Protein AF-A0A933NRK1-F1 (afdb_monomer_lite)

Radius of gyration: 31.7 Å; chains: 1; bounding box: 60×26×89 Å

Secondary structure (DSSP, 8-state):
-TTTGGGSSS-HHHHHHTHHHHH-GGGHHHHHHHHHHHHH---HHHHHHHHHHHHHHHHHHHHHHHHTTHHHHHHHHHHHHHHHHHHHHHHHHHHHHHHHHHT-

Structure (mmCIF, N/CA/C/O backbone):
data_AF-A0A933NRK1-F1
#
_entry.id   AF-A0A933NRK1-F1
#
loop_
_atom_site.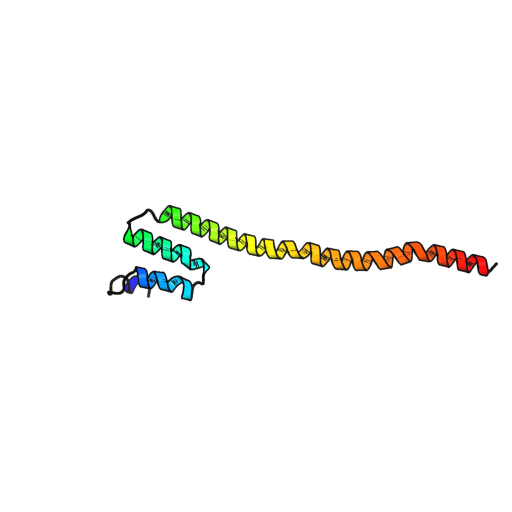group_PDB
_atom_site.id
_atom_site.type_symbol
_atom_site.label_atom_id
_atom_site.label_alt_id
_atom_site.label_comp_id
_atom_site.label_asym_id
_atom_site.label_entity_id
_atom_site.label_seq_id
_atom_site.pdbx_PDB_ins_code
_atom_site.Cartn_x
_atom_site.Cartn_y
_atom_site.Cartn_z
_atom_site.occupancy
_atom_site.B_iso_or_equiv
_atom_site.auth_seq_id
_atom_site.auth_comp_id
_atom_site.auth_asym_id
_atom_site.auth_atom_id
_atom_site.pdbx_PDB_model_num
ATOM 1 N N . ALA A 1 1 ? -15.881 -19.881 19.018 1.00 48.12 1 ALA A N 1
ATOM 2 C CA . ALA A 1 1 ? -14.713 -19.840 19.919 1.00 48.12 1 ALA A CA 1
ATOM 3 C C . ALA A 1 1 ? -14.622 -18.491 20.637 1.00 48.12 1 ALA A C 1
ATOM 5 O O . ALA A 1 1 ? -14.857 -18.470 21.829 1.00 48.12 1 ALA A O 1
ATOM 6 N N . VAL A 1 2 ? -14.434 -17.365 19.935 1.00 47.28 2 VAL A N 1
ATOM 7 C CA . VAL A 1 2 ? -14.270 -16.027 20.558 1.00 47.28 2 VAL A CA 1
ATOM 8 C C . VAL A 1 2 ? -15.513 -15.519 21.312 1.00 47.28 2 VAL A C 1
ATOM 10 O O . VAL A 1 2 ? -15.384 -14.900 22.356 1.00 47.28 2 VAL A O 1
ATOM 13 N N . ALA A 1 3 ? -16.726 -15.825 20.839 1.00 50.38 3 ALA A N 1
ATOM 14 C CA . ALA A 1 3 ? -17.964 -15.374 21.490 1.00 50.38 3 ALA A CA 1
ATOM 15 C C . ALA A 1 3 ? -18.303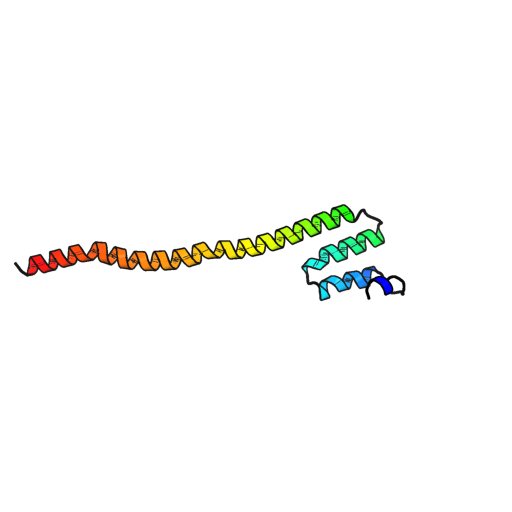 -16.102 22.809 1.00 50.38 3 ALA A C 1
ATOM 17 O O . ALA A 1 3 ? -19.138 -15.616 23.562 1.00 50.38 3 ALA A O 1
ATOM 18 N N . VAL A 1 4 ? -17.680 -17.254 23.086 1.00 50.69 4 VAL A N 1
ATOM 19 C CA . VAL A 1 4 ? -17.960 -18.055 24.295 1.00 50.69 4 VAL A CA 1
ATOM 20 C C . VAL A 1 4 ? -17.006 -17.694 25.442 1.00 50.69 4 VAL A C 1
ATOM 22 O O . VAL A 1 4 ? -17.345 -17.908 26.597 1.00 50.69 4 VAL A O 1
ATOM 25 N N . ASP A 1 5 ? -15.864 -17.067 25.143 1.00 51.81 5 ASP A N 1
ATOM 26 C CA . ASP A 1 5 ? -14.806 -16.790 26.127 1.00 51.81 5 ASP A CA 1
ATOM 27 C C . ASP A 1 5 ? -14.946 -15.429 26.836 1.00 51.81 5 ASP A C 1
ATOM 29 O O . ASP A 1 5 ? -14.290 -15.154 27.836 1.00 51.81 5 ASP A O 1
ATOM 33 N N . VAL A 1 6 ? -15.854 -14.572 26.353 1.00 53.88 6 VAL A N 1
ATOM 34 C CA . VAL A 1 6 ? -16.118 -13.236 26.925 1.00 53.88 6 VAL A CA 1
ATOM 35 C C . VAL A 1 6 ? -16.826 -13.321 28.291 1.00 53.88 6 VAL A C 1
ATOM 37 O O . VAL A 1 6 ? -16.867 -12.339 29.027 1.00 53.88 6 VAL A O 1
ATOM 40 N N . GLN A 1 7 ? -17.348 -14.493 28.675 1.00 53.88 7 GLN A N 1
ATOM 41 C CA . GLN A 1 7 ? -18.023 -14.704 29.965 1.00 53.88 7 GLN A CA 1
ATOM 42 C C . GLN A 1 7 ? -17.140 -15.344 31.052 1.00 53.88 7 GLN A C 1
ATOM 44 O O . GLN A 1 7 ? -17.591 -15.488 32.187 1.00 53.88 7 GLN A O 1
ATOM 49 N N . SER A 1 8 ? -15.887 -15.697 30.759 1.00 46.00 8 SER A N 1
ATOM 50 C CA . SER A 1 8 ? -15.073 -16.569 31.618 1.00 46.00 8 SER A CA 1
ATOM 51 C C . SER A 1 8 ? -13.733 -15.943 32.018 1.00 46.00 8 SER A C 1
ATOM 53 O O . SER A 1 8 ? -12.673 -16.396 31.610 1.00 46.00 8 SER A O 1
ATOM 55 N N . GLY A 1 9 ? -13.770 -14.913 32.869 1.00 53.56 9 GLY A N 1
ATOM 56 C CA . GLY A 1 9 ? -12.710 -14.615 33.854 1.00 53.56 9 GLY A CA 1
ATOM 57 C C . GLY A 1 9 ? -11.302 -14.224 33.369 1.00 53.56 9 GLY A C 1
ATOM 58 O O . GLY A 1 9 ? -10.488 -13.823 34.198 1.00 53.56 9 GLY A O 1
ATOM 59 N N . THR A 1 10 ? -10.996 -14.282 32.075 1.00 55.62 10 THR A N 1
ATOM 60 C CA . THR A 1 10 ? -9.823 -13.628 31.486 1.00 55.62 10 THR A CA 1
ATOM 61 C C . THR A 1 10 ? -10.225 -12.213 31.090 1.00 55.62 10 THR A C 1
ATOM 63 O O . THR A 1 10 ? -11.354 -11.977 30.652 1.00 55.62 10 THR A O 1
ATOM 66 N N . ARG A 1 11 ? -9.364 -11.217 31.331 1.00 65.19 11 ARG A N 1
ATOM 67 C CA . ARG A 1 11 ? -9.732 -9.836 31.003 1.00 65.19 11 ARG A CA 1
ATOM 68 C C . ARG A 1 11 ? -9.876 -9.788 29.484 1.00 65.19 11 ARG A C 1
ATOM 70 O O . ARG A 1 11 ? -8.946 -10.166 28.787 1.00 65.19 11 ARG A O 1
ATOM 77 N N . PHE A 1 12 ? -11.013 -9.333 28.960 1.00 68.12 12 PHE A N 1
ATOM 78 C CA . PHE A 1 12 ? -11.255 -9.155 27.517 1.00 68.12 12 PHE A CA 1
ATOM 79 C C . PHE A 1 12 ? -10.078 -8.454 26.807 1.00 68.12 12 PHE A C 1
ATOM 81 O O . PHE A 1 12 ? -9.716 -8.786 25.678 1.00 68.12 12 PHE A O 1
ATOM 88 N N . ALA A 1 13 ? -9.401 -7.562 27.532 1.00 69.50 13 ALA A N 1
ATOM 89 C CA . ALA A 1 13 ? -8.162 -6.931 27.112 1.00 69.50 13 ALA A CA 1
ATOM 90 C C . ALA A 1 13 ? -6.991 -7.897 26.833 1.00 69.50 13 ALA A C 1
ATOM 92 O O . ALA A 1 13 ? -6.261 -7.685 25.871 1.00 69.50 13 ALA A O 1
ATOM 93 N N . ASP A 1 14 ? -6.823 -8.962 27.617 1.00 72.94 14 ASP A N 1
ATOM 94 C CA . ASP A 1 14 ? -5.780 -9.977 27.423 1.00 72.94 14 ASP A CA 1
ATOM 95 C C . ASP A 1 14 ? -6.044 -10.801 26.149 1.00 72.94 14 ASP A C 1
ATOM 97 O O . ASP A 1 14 ? -5.124 -11.084 25.380 1.00 72.94 14 ASP A O 1
ATOM 101 N N . ALA A 1 15 ? -7.314 -11.119 25.868 1.00 75.19 15 ALA A N 1
ATOM 102 C CA . ALA A 1 15 ? -7.712 -11.794 24.630 1.00 75.19 15 ALA A CA 1
ATOM 103 C C . ALA A 1 15 ? -7.459 -10.912 23.393 1.00 75.19 15 ALA A C 1
ATOM 105 O O . ALA A 1 15 ? -6.986 -11.395 22.360 1.00 75.19 15 ALA A O 1
ATOM 106 N N . LEU A 1 16 ? -7.717 -9.605 23.503 1.00 73.88 16 LEU A N 1
ATOM 107 C CA . LEU A 1 16 ? -7.412 -8.636 22.449 1.00 73.88 16 LEU A CA 1
ATOM 108 C C . LEU A 1 16 ? -5.904 -8.433 22.267 1.00 73.88 16 LEU A C 1
ATOM 110 O O . LEU A 1 16 ? -5.439 -8.364 21.131 1.00 73.88 16 LEU A O 1
ATOM 114 N N . ALA A 1 17 ? -5.124 -8.411 23.349 1.00 78.31 17 ALA A N 1
ATOM 115 C CA . ALA A 1 17 ? -3.668 -8.274 23.298 1.00 78.31 17 ALA A CA 1
ATOM 116 C C . ALA A 1 17 ? -2.979 -9.442 22.564 1.00 78.31 17 ALA A C 1
ATOM 118 O O . ALA A 1 17 ? -1.881 -9.276 22.033 1.00 78.31 17 ALA A O 1
ATOM 119 N N . ALA A 1 18 ? -3.631 -10.606 22.469 1.00 80.00 18 ALA A N 1
ATOM 120 C CA . ALA A 1 18 ? -3.148 -11.758 21.708 1.00 80.00 18 ALA A CA 1
ATOM 121 C C . ALA A 1 18 ? -3.494 -11.720 20.200 1.00 80.00 18 ALA A C 1
ATOM 123 O O . ALA A 1 18 ? -2.965 -12.527 19.427 1.00 80.00 18 ALA A O 1
ATOM 124 N N . LEU A 1 19 ? -4.344 -10.794 19.733 1.00 77.81 19 LEU A N 1
ATOM 125 C CA . LEU A 1 19 ? -4.700 -10.664 18.307 1.00 77.81 19 LEU A CA 1
ATOM 126 C C . LEU A 1 19 ? -3.504 -10.411 17.369 1.00 77.81 19 LEU A C 1
ATOM 128 O O . LEU A 1 19 ? -3.459 -11.036 16.304 1.00 77.81 19 LEU A O 1
ATOM 132 N N . PRO A 1 20 ? -2.519 -9.554 17.708 1.00 80.75 20 PRO A N 1
ATOM 133 C CA . PRO A 1 20 ? -1.389 -9.265 16.821 1.00 80.75 20 PRO A CA 1
ATOM 134 C C . PRO A 1 20 ? -0.489 -10.480 16.580 1.00 80.75 20 PRO A C 1
ATOM 136 O O . PRO A 1 20 ? 0.142 -10.580 15.531 1.00 80.75 20 PRO A O 1
ATOM 139 N N . LEU A 1 21 ? -0.465 -11.428 17.520 1.00 79.94 21 LEU A N 1
ATOM 140 C CA . LEU A 1 21 ? 0.262 -12.694 17.395 1.00 79.94 21 LEU A CA 1
ATOM 141 C C . LEU A 1 21 ? -0.333 -13.607 16.313 1.00 79.94 21 LEU A C 1
ATOM 143 O O . LEU A 1 21 ? 0.406 -14.340 15.663 1.00 79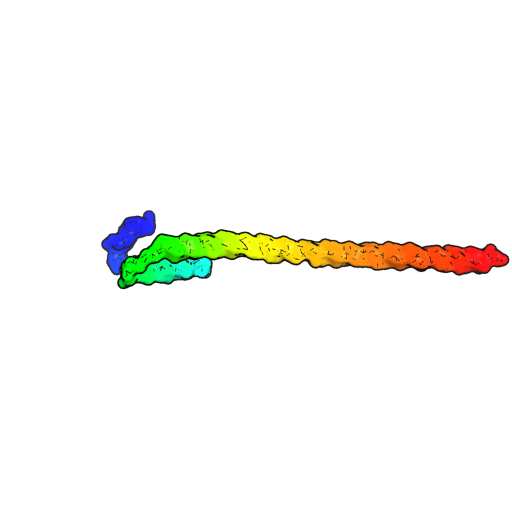.94 21 LEU A O 1
ATOM 147 N N . HIS A 1 22 ? -1.646 -13.533 16.083 1.00 80.81 22 HIS A N 1
ATOM 148 C CA . HIS A 1 22 ? -2.356 -14.401 15.138 1.00 80.81 22 HIS A CA 1
ATOM 149 C C . HIS A 1 22 ? -2.595 -13.738 13.773 1.00 80.81 22 HIS A C 1
ATOM 151 O O . HIS A 1 22 ? -2.585 -14.410 12.745 1.00 80.81 22 HIS A O 1
ATOM 157 N N . LEU A 1 23 ? -2.815 -12.421 13.753 1.00 77.50 23 LEU A N 1
ATOM 158 C CA . LEU A 1 23 ? -3.149 -11.647 12.547 1.00 77.50 23 LEU A CA 1
ATOM 159 C C . LEU A 1 23 ? -1.980 -10.788 12.034 1.00 77.50 23 LEU A C 1
ATOM 161 O O . LEU A 1 23 ? -2.080 -10.166 10.975 1.00 77.50 23 LEU A O 1
ATOM 165 N N . GLY A 1 24 ? -0.866 -10.764 12.768 1.00 79.19 24 GLY A N 1
ATOM 166 C CA . GLY A 1 24 ? 0.318 -9.966 12.469 1.00 79.19 24 GLY A CA 1
ATOM 167 C C . GLY A 1 24 ? 0.259 -8.543 13.032 1.00 79.19 24 GLY A C 1
ATOM 168 O O . GLY A 1 24 ? -0.766 -8.070 13.527 1.00 79.19 24 GLY A O 1
ATOM 169 N N . ALA A 1 25 ? 1.379 -7.822 12.906 1.00 79.62 25 ALA A N 1
ATOM 170 C CA . ALA A 1 25 ? 1.574 -6.485 13.483 1.00 79.62 25 ALA A CA 1
ATOM 171 C C . ALA A 1 25 ? 0.535 -5.438 13.033 1.00 79.62 25 ALA A C 1
ATOM 173 O O . ALA A 1 25 ? 0.293 -4.462 13.737 1.00 79.62 25 ALA A O 1
ATOM 174 N N . ALA A 1 26 ? -0.125 -5.650 11.890 1.00 77.12 26 ALA A N 1
ATOM 175 C CA . ALA A 1 26 ? -1.192 -4.779 11.401 1.00 77.12 26 ALA A CA 1
ATOM 176 C C . ALA A 1 26 ? -2.464 -4.808 12.273 1.00 77.12 26 ALA A C 1
ATOM 178 O O . ALA A 1 26 ? -3.275 -3.890 12.185 1.00 77.12 26 ALA A O 1
ATOM 179 N N . ALA A 1 27 ? -2.644 -5.839 13.106 1.00 78.25 27 ALA A N 1
ATOM 180 C CA . ALA A 1 27 ? -3.782 -5.961 14.014 1.00 78.25 27 ALA A CA 1
ATOM 181 C C . ALA A 1 27 ? -3.555 -5.293 15.384 1.00 78.25 27 ALA A C 1
ATOM 183 O O . ALA A 1 27 ? -4.516 -5.139 16.135 1.00 78.25 27 ALA A O 1
ATOM 184 N N . ALA A 1 28 ? -2.330 -4.850 15.698 1.00 82.62 28 ALA A N 1
ATOM 185 C CA . ALA A 1 28 ? -2.017 -4.167 16.960 1.00 82.62 28 ALA A CA 1
ATOM 186 C C . ALA A 1 28 ? 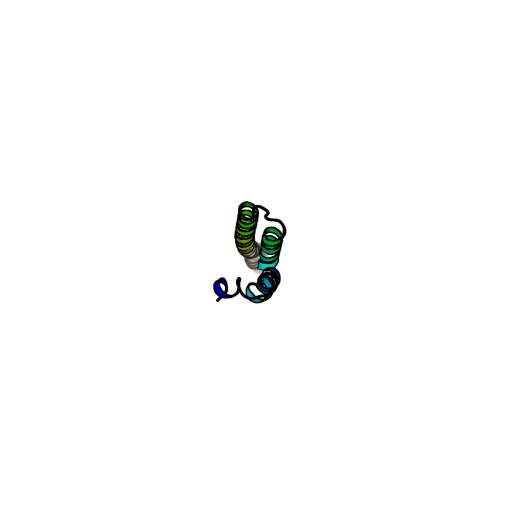-2.844 -2.888 17.198 1.00 82.62 28 ALA A C 1
ATOM 188 O O . ALA A 1 28 ? -3.490 -2.804 18.240 1.00 82.62 28 ALA A O 1
ATOM 189 N N . PRO A 1 29 ? -2.975 -1.959 16.228 1.00 81.06 29 PRO A N 1
ATOM 190 C CA . PRO A 1 29 ? -3.777 -0.750 16.428 1.00 81.06 29 PRO A CA 1
ATOM 191 C C . PRO A 1 29 ? -5.258 -1.056 16.689 1.00 81.06 29 PRO A C 1
ATOM 193 O O . PRO A 1 29 ? -5.948 -0.315 17.387 1.00 81.06 29 PRO A O 1
ATOM 196 N N . LEU A 1 30 ? -5.760 -2.153 16.118 1.00 80.88 30 LEU A N 1
ATOM 197 C CA . LEU A 1 30 ? -7.145 -2.586 16.265 1.00 80.88 30 LEU A CA 1
ATOM 198 C C . LEU A 1 30 ? -7.393 -3.193 17.652 1.00 80.88 30 LEU A C 1
ATOM 200 O O . LEU A 1 30 ? -8.397 -2.863 18.281 1.00 80.88 30 LEU A O 1
ATOM 204 N N . ALA A 1 31 ? -6.459 -4.012 18.146 1.00 83.88 31 ALA A N 1
ATOM 205 C CA . ALA A 1 31 ? -6.477 -4.526 19.513 1.00 83.88 31 ALA A CA 1
ATOM 206 C C . ALA A 1 31 ? -6.451 -3.385 20.542 1.00 83.88 31 ALA A C 1
ATOM 208 O O . ALA A 1 31 ? -7.319 -3.333 21.410 1.00 83.88 31 ALA A O 1
ATOM 209 N N . ASP A 1 32 ? -5.539 -2.422 20.387 1.00 82.88 32 ASP A N 1
ATOM 210 C CA . ASP A 1 32 ? -5.411 -1.277 21.299 1.00 82.88 32 ASP A CA 1
ATOM 211 C C . ASP A 1 32 ? -6.686 -0.423 21.337 1.00 82.88 32 ASP A C 1
ATOM 213 O O . ASP A 1 32 ? -7.150 -0.018 22.404 1.00 82.88 32 ASP A O 1
ATOM 217 N N . SER A 1 33 ? -7.296 -0.192 20.170 1.00 80.56 33 SER A N 1
ATOM 218 C CA . SER A 1 33 ? -8.546 0.568 20.051 1.00 80.56 33 SER A CA 1
ATOM 219 C C . SER A 1 33 ? -9.708 -0.118 20.772 1.00 80.56 33 SER A C 1
ATOM 221 O O . SER A 1 33 ? -10.496 0.542 21.450 1.00 80.56 33 SER A O 1
ATOM 223 N N . LEU A 1 34 ? -9.811 -1.443 20.642 1.00 79.19 34 LEU A N 1
ATOM 224 C CA . LEU A 1 34 ? -10.840 -2.248 21.300 1.00 79.19 34 LEU A CA 1
ATOM 225 C C . LEU A 1 34 ? -10.644 -2.286 22.821 1.00 79.19 34 LEU A C 1
ATOM 227 O O . LEU A 1 34 ? -11.616 -2.128 23.555 1.00 79.19 34 LEU A O 1
ATOM 231 N N . ILE A 1 35 ? -9.398 -2.408 23.290 1.00 80.62 35 ILE A N 1
ATOM 232 C CA . ILE A 1 35 ? -9.053 -2.339 24.718 1.00 80.62 35 ILE A CA 1
ATOM 233 C C . ILE A 1 35 ? -9.420 -0.963 25.291 1.00 80.62 35 ILE A C 1
ATOM 235 O O . ILE A 1 35 ? -9.980 -0.866 26.383 1.00 80.62 35 ILE A O 1
ATOM 239 N N . ALA A 1 36 ? -9.133 0.115 24.557 1.00 75.88 36 ALA A N 1
ATOM 240 C CA . ALA A 1 36 ? -9.468 1.470 24.980 1.00 75.88 36 ALA A CA 1
ATOM 241 C C . ALA A 1 36 ? -10.987 1.704 25.040 1.00 75.88 36 ALA A C 1
ATOM 243 O O . ALA A 1 36 ? -11.471 2.329 25.980 1.00 75.88 36 ALA A O 1
ATOM 244 N N . ALA A 1 37 ? -11.758 1.193 24.080 1.00 76.06 37 ALA A N 1
ATOM 245 C CA . ALA A 1 37 ? -13.213 1.326 24.120 1.00 76.06 37 ALA A CA 1
ATOM 246 C C . ALA A 1 37 ? -13.866 0.478 25.213 1.00 76.06 37 ALA A C 1
ATOM 248 O O . ALA A 1 37 ? -14.815 0.949 25.829 1.00 76.06 37 ALA A O 1
ATOM 249 N N . ASP A 1 38 ? -13.347 -0.717 25.498 1.00 74.94 38 ASP A N 1
ATOM 250 C CA . ASP A 1 38 ? -13.801 -1.534 26.630 1.00 74.94 38 ASP A CA 1
ATOM 251 C C . ASP A 1 38 ? -13.570 -0.807 27.965 1.00 74.94 38 ASP A C 1
ATOM 253 O O . ASP A 1 38 ? -14.440 -0.757 28.831 1.00 74.94 38 ASP A O 1
ATOM 257 N N . ARG A 1 39 ? -12.413 -0.147 28.102 1.00 70.62 39 ARG A N 1
ATOM 258 C CA . ARG A 1 39 ? -12.019 0.528 29.344 1.00 70.62 39 ARG A CA 1
ATOM 259 C C . ARG A 1 39 ? -12.647 1.912 29.540 1.00 70.62 39 ARG A C 1
ATOM 261 O O . ARG A 1 39 ? -12.825 2.329 30.682 1.00 70.62 39 ARG A O 1
ATOM 268 N N . TYR A 1 40 ? -12.943 2.630 28.455 1.00 72.81 40 TYR A N 1
ATOM 269 C CA . TYR A 1 40 ? -13.378 4.035 28.490 1.00 72.81 40 TYR A CA 1
ATOM 270 C C . TYR A 1 40 ? -14.734 4.301 27.812 1.00 72.81 40 TYR A C 1
ATOM 272 O O . TYR A 1 40 ? -15.185 5.444 27.807 1.00 72.81 40 TYR A O 1
ATOM 280 N N . GLY A 1 41 ? -15.390 3.292 27.229 1.00 66.38 41 GLY A N 1
ATOM 281 C CA . GLY A 1 41 ? -16.694 3.436 26.565 1.00 66.38 41 GLY A CA 1
ATOM 282 C C . GLY A 1 41 ? -16.679 4.337 25.323 1.00 66.38 41 GLY A C 1
ATOM 283 O O . GLY A 1 41 ? -17.714 4.871 24.928 1.00 66.38 41 GLY A O 1
ATOM 284 N N . LEU A 1 42 ? -15.503 4.560 24.729 1.00 69.12 42 LEU A N 1
ATOM 285 C CA . LEU A 1 42 ? -15.313 5.483 23.609 1.00 69.12 42 LEU A CA 1
ATOM 286 C C . LEU A 1 42 ? -15.980 4.963 22.320 1.00 69.12 42 LEU A C 1
ATOM 288 O O . LEU A 1 42 ? -15.991 3.753 22.074 1.00 69.12 42 LEU A O 1
ATOM 292 N N . PRO A 1 43 ? -16.494 5.857 21.452 1.00 70.00 43 PRO A N 1
ATOM 293 C CA . PRO A 1 43 ? -17.123 5.464 20.197 1.00 70.00 43 PRO A CA 1
ATOM 294 C C . PRO A 1 43 ? -16.104 4.792 19.267 1.00 70.00 43 PRO A C 1
ATOM 296 O O . PRO A 1 43 ? -15.231 5.436 18.687 1.00 70.00 43 PRO A O 1
ATOM 299 N N . LEU A 1 44 ? -16.244 3.475 19.116 1.00 70.75 44 LEU A N 1
ATOM 300 C CA . LEU A 1 44 ? -15.308 2.627 18.379 1.00 70.75 44 LEU A CA 1
ATOM 301 C C . LEU A 1 44 ? -15.528 2.663 16.854 1.00 70.75 44 LEU A C 1
ATOM 303 O O . LEU A 1 44 ? -14.586 2.477 16.086 1.00 70.75 44 LEU A O 1
ATOM 307 N N . ALA A 1 45 ? -16.757 2.935 16.407 1.00 75.06 45 ALA A N 1
ATOM 308 C CA . ALA A 1 45 ? -17.122 2.979 14.989 1.00 75.06 45 ALA A CA 1
ATOM 309 C C . ALA A 1 45 ? -16.207 3.887 14.132 1.00 75.06 45 ALA A C 1
ATOM 311 O O . ALA A 1 45 ? -15.608 3.378 13.184 1.00 75.06 45 ALA A O 1
ATOM 312 N N . PRO A 1 46 ? -15.985 5.177 14.472 1.00 79.00 46 PRO A N 1
ATOM 313 C CA . PRO A 1 46 ? -15.117 6.042 13.668 1.00 79.00 46 PRO A CA 1
ATOM 314 C C . PRO A 1 46 ? -13.646 5.599 13.676 1.00 79.00 46 PRO A C 1
ATOM 316 O O . PRO A 1 46 ? -12.926 5.812 12.698 1.00 79.00 46 PRO A O 1
ATOM 319 N N . VAL A 1 47 ? -13.187 4.973 14.764 1.00 79.56 47 VAL A N 1
ATOM 320 C CA . VAL A 1 47 ? -11.811 4.470 14.886 1.00 79.56 47 VAL A CA 1
ATOM 321 C C . VAL A 1 47 ? -11.614 3.245 13.994 1.00 79.56 47 VAL A C 1
ATOM 323 O O . VAL A 1 47 ? -10.655 3.195 13.225 1.00 79.56 47 VAL A O 1
ATOM 326 N N . LEU A 1 48 ? -12.548 2.290 14.025 1.00 81.19 48 LEU A N 1
ATOM 327 C CA . LEU A 1 48 ? -12.516 1.114 13.155 1.00 81.19 48 LEU A CA 1
ATOM 328 C C . LEU A 1 48 ? -12.631 1.480 11.676 1.00 81.19 48 LEU A C 1
ATOM 330 O O . LEU A 1 48 ? -11.891 0.923 10.865 1.00 81.19 48 LEU A O 1
ATOM 334 N N . ASP A 1 49 ? -13.497 2.430 11.317 1.00 84.00 49 ASP A N 1
ATOM 335 C CA . ASP A 1 49 ? -13.626 2.892 9.932 1.00 84.00 49 ASP A CA 1
ATOM 336 C C . ASP A 1 49 ? -12.313 3.479 9.412 1.00 84.00 49 ASP A C 1
ATOM 338 O O . ASP A 1 49 ? -11.878 3.172 8.293 1.00 84.00 49 ASP A O 1
ATOM 342 N N . ARG A 1 50 ? -11.631 4.267 10.250 1.00 84.94 50 ARG A N 1
ATOM 343 C CA . ARG A 1 50 ? -10.316 4.825 9.931 1.00 84.94 50 ARG A CA 1
ATOM 344 C C . ARG A 1 50 ? -9.261 3.733 9.778 1.00 84.94 50 ARG A C 1
ATOM 346 O O . ARG A 1 50 ? -8.553 3.723 8.772 1.00 84.94 50 ARG A O 1
ATOM 353 N N . LEU A 1 51 ? -9.195 2.784 10.710 1.00 81.88 51 LEU A N 1
ATOM 354 C CA . LEU A 1 51 ? -8.264 1.654 10.638 1.00 81.88 51 LEU A CA 1
ATOM 355 C C . LEU A 1 51 ? -8.514 0.781 9.397 1.00 81.88 51 LEU A C 1
ATOM 357 O O . LEU A 1 51 ? -7.571 0.382 8.712 1.00 81.88 51 LEU A O 1
ATOM 361 N N . ALA A 1 52 ? -9.775 0.534 9.035 1.00 83.25 52 ALA A N 1
ATOM 362 C CA . ALA A 1 52 ? -10.137 -0.205 7.828 1.00 83.25 52 ALA A CA 1
ATOM 363 C C . ALA A 1 52 ? -9.768 0.558 6.543 1.00 83.25 52 ALA A C 1
ATOM 365 O O . ALA A 1 52 ? -9.344 -0.043 5.548 1.00 83.25 52 ALA A O 1
ATOM 366 N N . ALA A 1 53 ? -9.929 1.884 6.528 1.00 85.12 53 ALA A N 1
ATOM 367 C CA . ALA A 1 53 ? -9.474 2.731 5.429 1.00 85.12 53 ALA A CA 1
ATOM 368 C C . ALA A 1 53 ? -7.942 2.695 5.289 1.00 85.12 53 ALA A C 1
ATOM 370 O O . ALA A 1 53 ? -7.433 2.476 4.185 1.00 85.12 53 ALA A O 1
ATOM 371 N N . GLU A 1 54 ? -7.208 2.811 6.397 1.00 83.62 54 GLU A N 1
ATOM 372 C CA . GLU A 1 54 ? -5.746 2.729 6.418 1.00 83.62 54 GLU A CA 1
ATOM 373 C C . GLU A 1 54 ? -5.236 1.361 5.960 1.00 83.62 54 GLU A C 1
ATOM 375 O O . GLU A 1 54 ? -4.345 1.304 5.112 1.00 83.62 54 GLU A O 1
ATOM 380 N N . ALA A 1 55 ? -5.845 0.261 6.410 1.00 80.94 55 ALA A N 1
ATOM 381 C CA . ALA A 1 55 ? -5.487 -1.086 5.971 1.00 80.94 55 ALA A CA 1
ATOM 382 C C . ALA A 1 55 ? -5.692 -1.273 4.456 1.00 80.94 55 ALA A C 1
ATOM 384 O O . ALA A 1 55 ? -4.815 -1.793 3.757 1.00 80.94 55 ALA A O 1
ATOM 385 N N . ARG A 1 56 ? -6.821 -0.797 3.906 1.00 84.38 56 ARG A N 1
ATOM 386 C CA . ARG A 1 56 ? -7.082 -0.814 2.453 1.00 84.38 56 ARG A CA 1
ATOM 387 C C . ARG A 1 56 ? -6.058 0.019 1.684 1.00 84.38 56 ARG A C 1
ATOM 389 O O . ARG A 1 56 ? -5.562 -0.423 0.647 1.00 84.38 56 ARG A O 1
ATOM 396 N N . GLN A 1 57 ? -5.708 1.194 2.198 1.00 79.44 57 GLN A N 1
ATOM 397 C CA . GLN A 1 57 ? -4.708 2.067 1.593 1.00 79.44 57 GLN A CA 1
ATOM 398 C C . GLN A 1 57 ? -3.302 1.461 1.657 1.00 79.44 57 GLN A C 1
ATOM 400 O O . GLN A 1 57 ? -2.555 1.538 0.684 1.00 79.44 57 GLN A O 1
ATOM 405 N N . HIS A 1 58 ? -2.946 0.811 2.764 1.00 78.50 58 HIS A N 1
ATOM 406 C CA . HIS A 1 58 ? -1.666 0.133 2.927 1.00 78.50 58 HIS A CA 1
ATOM 407 C C . HIS A 1 58 ? -1.511 -1.012 1.914 1.00 78.50 58 HIS A C 1
ATOM 409 O O . HIS A 1 58 ? -0.483 -1.103 1.246 1.00 78.50 58 HIS A O 1
ATOM 415 N N . ARG A 1 59 ? -2.567 -1.812 1.694 1.00 72.81 59 ARG A N 1
ATOM 416 C CA . ARG A 1 59 ? -2.587 -2.851 0.646 1.00 72.81 59 ARG A CA 1
ATOM 417 C C . ARG A 1 59 ? -2.390 -2.276 -0.760 1.00 72.81 59 ARG A C 1
ATOM 419 O O . ARG A 1 59 ? -1.641 -2.851 -1.545 1.00 72.81 59 ARG A O 1
ATOM 426 N N . ARG A 1 60 ? -3.015 -1.133 -1.073 1.00 71.06 60 ARG A N 1
ATOM 427 C CA . ARG A 1 60 ? -2.824 -0.437 -2.362 1.00 71.06 60 ARG A CA 1
ATOM 428 C C . ARG A 1 60 ? -1.391 0.074 -2.527 1.00 71.06 60 ARG A C 1
ATOM 430 O O . ARG A 1 60 ? -0.760 -0.205 -3.538 1.00 71.06 60 ARG A O 1
ATOM 437 N N . ARG A 1 61 ? -0.830 0.712 -1.495 1.00 66.12 61 ARG A N 1
ATOM 438 C CA . ARG A 1 61 ? 0.554 1.218 -1.504 1.00 66.12 61 ARG A CA 1
ATOM 439 C C . ARG A 1 61 ? 1.591 0.117 -1.717 1.00 66.12 61 ARG A C 1
ATOM 441 O O . ARG A 1 61 ? 2.577 0.346 -2.409 1.00 66.12 61 ARG A O 1
ATOM 448 N N . GLN A 1 62 ? 1.380 -1.073 -1.155 1.00 70.12 62 GLN A N 1
ATOM 449 C CA . GLN A 1 62 ? 2.269 -2.214 -1.393 1.00 70.12 62 GLN A CA 1
ATOM 450 C C . GLN A 1 62 ? 2.230 -2.689 -2.856 1.00 70.12 62 GLN A C 1
ATOM 452 O O . GLN A 1 62 ? 3.264 -3.079 -3.400 1.00 70.12 62 GLN A O 1
ATOM 457 N N . ALA A 1 63 ? 1.065 -2.632 -3.508 1.00 61.44 63 ALA A N 1
ATOM 458 C CA . ALA A 1 63 ? 0.943 -2.924 -4.935 1.00 61.44 63 ALA A CA 1
ATOM 459 C C . ALA A 1 63 ? 1.636 -1.845 -5.788 1.00 61.44 63 ALA A C 1
ATOM 461 O O . ALA A 1 63 ? 2.428 -2.177 -6.672 1.00 61.44 63 ALA A O 1
ATOM 462 N N . ASP A 1 64 ? 1.436 -0.568 -5.457 1.00 61.16 64 ASP A N 1
ATOM 463 C CA . ASP A 1 64 ? 2.072 0.559 -6.152 1.00 61.16 64 ASP A CA 1
ATOM 464 C C . ASP A 1 64 ? 3.600 0.547 -6.003 1.00 61.16 64 ASP A C 1
ATOM 466 O O . ASP A 1 64 ? 4.330 0.856 -6.946 1.00 61.16 64 ASP A O 1
ATOM 470 N N . ALA A 1 65 ? 4.113 0.149 -4.835 1.00 63.22 65 ALA A N 1
ATOM 471 C CA . ALA A 1 65 ? 5.547 0.023 -4.592 1.00 63.22 65 ALA A CA 1
ATOM 472 C C . ALA A 1 65 ? 6.201 -1.023 -5.511 1.00 63.22 65 ALA A C 1
ATOM 474 O O . ALA A 1 65 ? 7.311 -0.803 -5.996 1.00 63.22 65 ALA A O 1
ATOM 475 N N . ARG A 1 66 ? 5.503 -2.129 -5.806 1.00 59.09 66 ARG A N 1
ATOM 476 C CA . ARG A 1 66 ? 5.960 -3.132 -6.785 1.00 59.09 66 ARG A CA 1
ATOM 477 C C . ARG A 1 66 ? 5.875 -2.599 -8.213 1.00 59.09 66 ARG A C 1
ATOM 479 O O . ARG A 1 66 ? 6.783 -2.841 -9.004 1.00 59.09 66 ARG A O 1
ATOM 486 N N . ALA A 1 67 ? 4.836 -1.825 -8.527 1.00 59.91 67 ALA A N 1
ATOM 487 C CA . ALA A 1 67 ? 4.664 -1.235 -9.851 1.00 59.91 67 ALA A CA 1
ATOM 488 C C . ALA A 1 67 ? 5.753 -0.198 -10.187 1.00 59.91 67 ALA A C 1
ATOM 490 O O . ALA A 1 67 ? 6.252 -0.164 -11.309 1.00 59.91 67 ALA A O 1
ATOM 491 N N . ARG A 1 68 ? 6.200 0.599 -9.207 1.00 58.66 68 ARG A N 1
ATOM 492 C CA . ARG A 1 68 ? 7.258 1.612 -9.401 1.00 58.66 68 ARG A CA 1
ATOM 493 C C . ARG A 1 68 ? 8.636 1.030 -9.735 1.00 58.66 68 ARG A C 1
ATOM 495 O O . ARG A 1 68 ? 9.476 1.749 -10.265 1.00 58.66 68 ARG A O 1
ATOM 502 N N . GLN A 1 69 ? 8.871 -0.255 -9.473 1.00 60.06 69 GLN A N 1
ATOM 503 C CA . GLN A 1 69 ? 10.134 -0.927 -9.808 1.00 60.06 69 GLN A CA 1
ATOM 504 C C . GLN A 1 69 ? 10.172 -1.469 -11.250 1.00 60.06 69 GLN A C 1
ATOM 506 O O . GLN A 1 69 ? 11.251 -1.769 -11.761 1.00 60.06 69 GLN A O 1
ATOM 511 N N . LEU A 1 70 ? 9.020 -1.567 -11.926 1.00 60.25 70 LEU A N 1
ATOM 512 C CA . LEU A 1 70 ? 8.912 -2.018 -13.319 1.00 60.25 70 LEU A CA 1
ATOM 513 C C . LEU A 1 70 ? 9.626 -1.090 -14.320 1.00 60.25 70 LEU A C 1
ATOM 515 O O . LEU A 1 70 ? 10.425 -1.602 -15.104 1.00 60.25 70 LEU A O 1
ATOM 519 N N . PRO A 1 71 ? 9.418 0.245 -14.312 1.00 60.91 71 PRO A N 1
ATOM 520 C CA . PRO A 1 71 ? 10.026 1.115 -15.318 1.00 60.91 71 PRO A CA 1
ATOM 521 C C . PRO A 1 71 ? 11.556 1.123 -15.263 1.00 60.91 71 PRO A C 1
ATOM 523 O O . PRO A 1 71 ? 12.187 1.154 -16.311 1.00 60.91 71 PRO A O 1
ATOM 526 N N . VAL A 1 72 ? 12.164 1.011 -14.076 1.00 65.38 72 VAL A N 1
ATOM 527 C CA . VAL A 1 72 ? 13.633 0.977 -13.931 1.00 65.38 72 VAL A CA 1
ATOM 528 C C . VAL A 1 72 ? 14.220 -0.344 -14.444 1.00 65.38 72 VAL A C 1
ATOM 530 O O . VAL A 1 72 ? 15.278 -0.358 -15.068 1.00 65.38 72 VAL A O 1
ATOM 533 N N . ARG A 1 73 ? 13.520 -1.468 -14.235 1.00 62.31 73 ARG A N 1
ATOM 534 C CA . ARG A 1 73 ? 13.936 -2.778 -14.764 1.00 62.31 73 ARG A CA 1
ATOM 535 C C . ARG A 1 73 ? 13.759 -2.908 -16.273 1.00 62.31 73 ARG A C 1
ATOM 537 O O . ARG A 1 73 ? 14.441 -3.732 -16.866 1.00 62.31 73 ARG A O 1
ATOM 544 N N . LEU A 1 74 ? 12.860 -2.132 -16.877 1.00 65.56 74 LEU A N 1
ATOM 545 C CA . LEU A 1 74 ? 12.612 -2.133 -18.321 1.00 65.56 74 LEU A CA 1
ATOM 546 C C . LEU A 1 74 ? 13.452 -1.086 -19.068 1.00 65.56 74 LEU A C 1
ATOM 548 O O . LEU A 1 74 ? 13.862 -1.334 -20.199 1.00 65.56 74 LEU A O 1
ATOM 552 N N . SER A 1 75 ? 13.770 0.052 -18.444 1.00 76.94 75 SER A N 1
ATOM 553 C CA . SER A 1 75 ? 14.645 1.064 -19.048 1.00 76.94 75 SER A CA 1
ATOM 554 C C . SER A 1 75 ? 16.096 0.590 -19.149 1.00 76.94 75 SER A C 1
ATOM 556 O O . SER A 1 75 ? 16.752 0.847 -20.154 1.00 76.94 75 SER A O 1
ATOM 558 N N . LEU A 1 76 ? 16.584 -0.161 -18.159 1.00 79.25 76 LEU A N 1
AT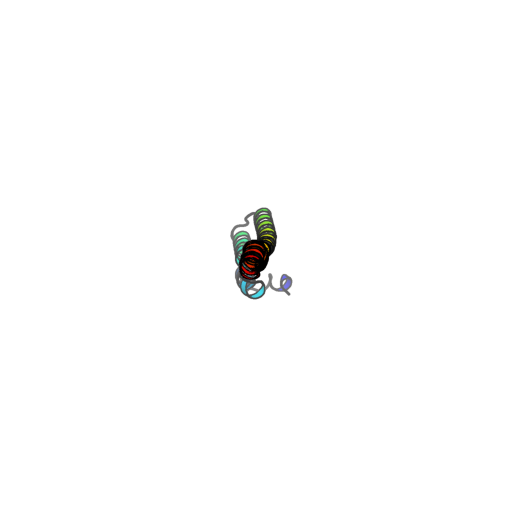OM 559 C CA . LEU A 1 76 ? 17.945 -0.701 -18.144 1.00 79.25 76 LEU A CA 1
ATOM 560 C C . LEU A 1 76 ? 18.275 -1.608 -19.359 1.00 79.25 76 LEU A C 1
ATOM 562 O O . LEU A 1 76 ? 19.273 -1.335 -20.027 1.00 79.25 76 LEU A O 1
ATOM 566 N N . PRO A 1 77 ? 17.465 -2.623 -19.727 1.00 79.06 77 PRO A N 1
ATOM 567 C CA . PRO A 1 77 ? 17.702 -3.427 -20.928 1.00 79.06 77 PRO A CA 1
ATOM 568 C C . PRO A 1 77 ? 17.493 -2.639 -22.230 1.00 79.06 77 PRO A C 1
ATOM 570 O O . PRO A 1 77 ? 18.212 -2.878 -23.198 1.00 79.06 77 PRO A O 1
ATOM 573 N N . LEU A 1 78 ? 16.571 -1.668 -22.262 1.00 82.50 78 LEU A N 1
ATOM 574 C CA . LEU A 1 78 ? 16.391 -0.788 -23.425 1.00 82.50 78 LEU A CA 1
ATOM 575 C C . LEU A 1 78 ? 17.635 0.066 -23.696 1.00 82.50 78 LEU A C 1
ATOM 577 O O . LEU A 1 78 ? 18.082 0.149 -24.841 1.00 82.50 78 LEU A O 1
ATOM 581 N N . VAL A 1 79 ? 18.237 0.652 -22.656 1.00 84.38 79 VAL A N 1
ATOM 582 C CA . VAL A 1 79 ? 19.483 1.424 -22.783 1.00 84.38 79 VAL A CA 1
ATOM 583 C C . VAL A 1 79 ? 20.636 0.516 -23.222 1.00 84.38 79 VAL A C 1
ATOM 585 O O . VAL A 1 79 ? 21.378 0.876 -24.137 1.00 84.38 79 VAL A O 1
ATOM 588 N N . LEU A 1 80 ? 20.739 -0.689 -22.648 1.00 84.62 80 LEU A N 1
ATOM 589 C CA . LEU A 1 80 ? 21.766 -1.673 -23.012 1.00 84.62 80 LEU A CA 1
ATOM 590 C C . LEU A 1 80 ? 21.654 -2.148 -24.471 1.00 84.62 80 LEU A C 1
ATOM 592 O O . LEU A 1 80 ? 22.666 -2.490 -25.066 1.00 84.62 80 LEU A O 1
ATOM 596 N N . CYS A 1 81 ? 20.452 -2.164 -25.055 1.00 80.06 81 CYS A N 1
ATOM 597 C CA . CYS A 1 81 ? 20.225 -2.557 -26.451 1.00 80.06 81 CYS A CA 1
ATOM 598 C C . CYS A 1 81 ? 20.385 -1.378 -27.432 1.00 80.06 81 CYS A C 1
ATOM 600 O O . CYS A 1 81 ? 20.842 -1.544 -28.563 1.00 80.06 81 CYS A O 1
ATOM 602 N N . THR A 1 82 ? 20.069 -0.159 -26.985 1.00 86.75 82 THR A N 1
ATOM 603 C CA . THR A 1 82 ? 20.239 1.061 -27.791 1.00 86.75 82 THR A CA 1
ATOM 604 C C . THR A 1 82 ? 21.714 1.393 -28.011 1.00 86.75 82 THR A C 1
ATOM 606 O O . THR A 1 82 ? 22.097 1.753 -29.119 1.00 86.75 82 THR A O 1
ATOM 609 N N . LEU A 1 83 ? 22.560 1.233 -26.988 1.00 86.25 83 LEU A N 1
ATOM 610 C CA . LEU A 1 83 ? 23.991 1.547 -27.060 1.00 86.25 83 LEU A CA 1
ATOM 611 C C . LEU A 1 83 ? 24.758 0.782 -28.167 1.00 86.25 83 LEU A C 1
ATOM 613 O O . LEU A 1 83 ? 25.420 1.442 -28.969 1.00 86.25 83 LEU A O 1
ATOM 617 N N . PRO A 1 84 ? 24.660 -0.559 -28.298 1.00 84.06 84 PRO A N 1
ATOM 618 C CA . PRO A 1 84 ? 25.328 -1.289 -29.374 1.00 84.06 84 PRO A CA 1
ATOM 619 C C . PRO A 1 84 ? 24.744 -0.946 -30.747 1.00 84.06 84 PRO A C 1
ATOM 621 O O . PRO A 1 84 ? 25.501 -0.804 -31.702 1.00 84.06 84 PRO A O 1
ATOM 624 N N . SER A 1 85 ? 23.425 -0.752 -30.847 1.00 89.81 85 SER A N 1
ATOM 625 C CA . SER A 1 85 ? 22.776 -0.358 -32.103 1.00 89.81 85 SER A CA 1
ATOM 626 C C . SER A 1 85 ? 23.238 1.026 -32.572 1.00 89.81 85 SER A C 1
ATOM 628 O O . SER A 1 85 ? 23.545 1.221 -33.746 1.00 89.81 85 SER A O 1
ATOM 630 N N . PHE A 1 86 ? 23.384 1.976 -31.644 1.00 90.12 86 PHE A N 1
ATOM 631 C CA . PHE A 1 86 ? 23.877 3.320 -31.935 1.00 90.12 86 PHE A CA 1
ATOM 632 C C . PHE A 1 86 ? 25.333 3.311 -32.410 1.00 90.12 86 PHE A C 1
ATOM 634 O O . PHE A 1 86 ? 25.658 3.974 -33.392 1.00 90.12 86 PHE A O 1
ATOM 641 N N . ILE A 1 87 ? 26.199 2.519 -31.766 1.00 89.62 87 ILE A N 1
ATOM 642 C CA . ILE A 1 87 ? 27.586 2.324 -32.215 1.00 89.62 87 ILE A CA 1
ATOM 643 C C . ILE A 1 87 ? 27.604 1.736 -33.626 1.00 89.62 87 ILE A C 1
ATOM 645 O O . ILE A 1 87 ? 28.343 2.226 -34.474 1.00 89.62 87 ILE A O 1
ATOM 649 N N . LEU A 1 88 ? 26.769 0.729 -33.901 1.00 91.31 88 LEU A N 1
ATOM 650 C CA . LEU A 1 88 ? 26.683 0.118 -35.225 1.00 91.31 88 LEU A CA 1
ATOM 651 C C . LEU A 1 88 ? 26.260 1.144 -36.283 1.00 91.31 88 LEU A C 1
ATOM 653 O O . LEU A 1 88 ? 26.918 1.260 -37.308 1.00 91.31 88 LEU A O 1
ATOM 657 N N . LEU A 1 89 ? 25.217 1.932 -36.016 1.00 90.38 89 LEU A N 1
ATOM 658 C CA . LEU A 1 89 ? 24.721 2.953 -36.943 1.00 90.38 89 LEU A CA 1
ATOM 659 C C . LEU A 1 89 ? 25.720 4.100 -37.164 1.00 90.38 89 LEU A C 1
ATOM 661 O O . LEU A 1 89 ? 25.827 4.597 -38.282 1.00 90.38 89 LEU A O 1
ATOM 665 N N . ALA A 1 90 ? 26.458 4.512 -36.131 1.00 90.19 90 ALA A N 1
ATOM 666 C CA . ALA A 1 90 ? 27.424 5.607 -36.227 1.00 90.19 90 ALA A CA 1
ATOM 667 C C . ALA A 1 90 ? 28.761 5.176 -36.857 1.00 90.19 90 ALA A C 1
ATOM 669 O O . ALA A 1 90 ? 29.330 5.906 -37.667 1.00 90.19 90 ALA A O 1
ATOM 670 N N . VAL A 1 91 ? 29.275 3.995 -36.495 1.00 91.50 91 VAL A N 1
ATOM 671 C CA . VAL A 1 91 ? 30.617 3.527 -36.881 1.00 91.50 91 VAL A CA 1
ATOM 672 C C . VAL A 1 91 ? 30.604 2.750 -38.200 1.00 91.50 91 VAL A C 1
ATOM 674 O O . VAL A 1 91 ? 31.563 2.853 -38.963 1.00 91.50 91 VAL A O 1
ATOM 677 N N . ALA A 1 92 ? 29.531 2.015 -38.523 1.00 91.12 92 ALA A N 1
ATOM 678 C CA . ALA A 1 92 ? 29.454 1.239 -39.766 1.00 91.12 92 ALA A CA 1
ATOM 679 C C . ALA A 1 92 ? 29.722 2.056 -41.045 1.00 91.12 92 ALA A C 1
ATOM 681 O O . ALA A 1 92 ? 30.559 1.614 -41.834 1.00 91.12 92 ALA A O 1
ATOM 682 N N . PRO A 1 93 ? 29.098 3.230 -41.284 1.00 87.38 93 PRO A N 1
ATOM 683 C CA . PRO A 1 93 ? 29.367 3.998 -42.501 1.00 87.38 93 PRO A CA 1
ATOM 684 C C . PRO A 1 93 ? 30.797 4.546 -42.537 1.00 87.38 93 PRO A C 1
ATOM 686 O O . PRO A 1 93 ? 31.395 4.605 -43.608 1.00 87.38 93 PRO A O 1
ATOM 689 N N . LEU A 1 94 ? 31.373 4.894 -41.380 1.00 91.25 94 LEU A N 1
ATOM 690 C CA . LEU A 1 94 ? 32.748 5.385 -41.286 1.00 91.25 94 LEU A CA 1
ATOM 691 C C . LEU A 1 94 ? 33.758 4.287 -41.646 1.00 91.25 94 LEU A C 1
ATOM 693 O O . LEU A 1 94 ? 34.711 4.541 -42.378 1.00 91.25 94 LEU A O 1
ATOM 697 N N . LEU A 1 95 ? 33.518 3.056 -41.183 1.00 90.94 95 LEU A N 1
ATOM 698 C CA . LEU A 1 95 ? 34.324 1.889 -41.546 1.00 90.94 95 LEU A CA 1
ATOM 699 C C . LEU A 1 95 ? 34.168 1.524 -43.024 1.00 90.94 95 LEU A C 1
ATOM 701 O O . LEU A 1 95 ? 35.169 1.278 -43.691 1.00 90.94 95 LEU A O 1
ATOM 705 N N . LEU A 1 96 ? 32.937 1.523 -43.547 1.00 92.25 96 LEU A N 1
ATOM 706 C CA . LEU A 1 96 ? 32.662 1.295 -44.971 1.00 92.25 96 LEU A CA 1
ATOM 707 C C . LEU A 1 96 ? 33.393 2.318 -45.849 1.00 92.25 96 LEU A C 1
ATOM 709 O O . LEU A 1 96 ? 34.047 1.938 -46.819 1.00 92.25 96 LEU A O 1
ATOM 713 N N . ALA A 1 97 ? 33.339 3.599 -45.476 1.00 88.31 97 ALA A N 1
ATOM 714 C CA . ALA A 1 97 ? 34.040 4.668 -46.175 1.00 88.31 97 ALA A CA 1
ATOM 715 C C . ALA A 1 97 ? 35.566 4.484 -46.115 1.00 88.31 97 ALA A C 1
ATOM 717 O O . ALA A 1 97 ? 36.220 4.501 -47.159 1.00 88.31 97 ALA A O 1
ATOM 718 N N . ALA A 1 98 ? 36.131 4.232 -44.929 1.00 89.25 98 ALA A N 1
ATOM 719 C CA . ALA A 1 98 ? 37.569 4.024 -44.753 1.00 89.25 98 ALA A CA 1
ATOM 720 C C . ALA A 1 98 ? 38.090 2.827 -45.570 1.00 89.25 98 ALA A C 1
ATOM 722 O O . ALA A 1 98 ? 39.094 2.950 -46.272 1.00 89.25 98 ALA A O 1
ATOM 723 N N . LEU A 1 99 ? 37.377 1.697 -45.548 1.00 91.38 99 LEU A N 1
ATOM 724 C CA . LEU A 1 99 ? 37.727 0.511 -46.335 1.00 91.38 99 LEU A CA 1
ATOM 725 C C . LEU A 1 99 ? 37.614 0.765 -47.843 1.00 91.38 99 LEU A C 1
ATOM 727 O O . LEU A 1 99 ? 38.497 0.355 -48.592 1.00 91.38 99 LEU A O 1
ATOM 731 N N . SER A 1 100 ? 36.571 1.474 -48.293 1.00 88.88 100 SER A N 1
ATOM 732 C CA . SER A 1 100 ? 36.412 1.816 -49.713 1.00 88.88 100 SER A CA 1
ATOM 733 C C . SER A 1 100 ? 37.531 2.728 -50.230 1.00 88.88 100 SER A C 1
ATOM 735 O O . SER A 1 100 ? 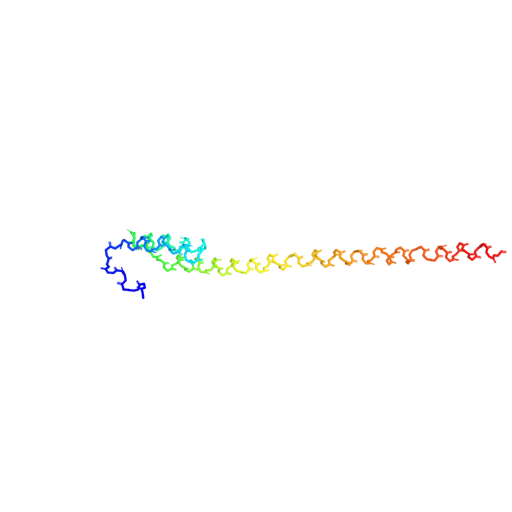37.988 2.546 -51.356 1.00 88.88 100 SER A O 1
ATOM 737 N N . SER A 1 101 ? 38.025 3.645 -49.389 1.00 86.56 101 SER A N 1
ATOM 738 C CA . SER A 1 101 ? 39.124 4.555 -49.738 1.00 86.56 101 SER A CA 1
ATOM 739 C C . SER A 1 101 ? 40.483 3.865 -49.854 1.00 86.56 101 SER A C 1
ATOM 741 O O . SER A 1 101 ? 41.346 4.358 -50.566 1.00 86.56 101 SER A O 1
ATOM 743 N N . LEU A 1 102 ? 40.672 2.726 -49.178 1.00 83.44 102 LEU A N 1
ATOM 744 C CA . LEU A 1 102 ? 41.898 1.926 -49.265 1.00 83.44 102 LEU A CA 1
ATOM 745 C C . LEU A 1 102 ? 41.915 0.989 -50.480 1.00 83.44 102 LEU A C 1
ATOM 747 O O . LEU A 1 102 ? 42.974 0.497 -50.857 1.00 83.44 102 LEU A O 1
ATOM 751 N N . ASN A 1 103 ? 40.743 0.706 -51.055 1.00 72.81 103 ASN A N 1
ATOM 752 C CA . ASN A 1 103 ? 40.572 -0.171 -52.214 1.00 72.81 103 ASN A CA 1
ATOM 753 C C . ASN A 1 103 ? 40.511 0.610 -53.547 1.00 72.81 103 ASN A C 1
ATOM 755 O O . ASN A 1 103 ? 40.075 0.061 -54.558 1.00 72.81 103 ASN A O 1
ATOM 759 N N . THR A 1 104 ? 40.897 1.889 -53.543 1.00 55.09 104 THR A N 1
ATOM 760 C CA . THR A 1 104 ? 41.081 2.742 -54.731 1.00 55.09 104 THR A CA 1
ATOM 761 C C . THR A 1 104 ? 42.537 3.165 -54.804 1.00 55.09 104 THR A C 1
ATOM 763 O O . THR A 1 104 ? 43.130 3.015 -55.894 1.00 55.09 104 THR A O 1
#

pLDDT: mean 75.27, std 11.91, range [46.0, 92.25]

Foldseek 3Di:
DLVVCPVDDDPVLVVLCCVCVPVNPLSVQVSVLVSCCVVPVDDSVVVVVVSVVVVVVVVVVVVVVVVVVVVVVVVVVVVVVVVVVVCCVVCVVVVVVVVVVVVD

Sequence (104 aa):
AVAVDVQSGTRFADALAALPLHLGAAAAPLADSLIAADRYGLPLAPVLDRLAAEARQHRRRQADARARQLPVRLSLPLVLCTLPSFILLAVAPLLLAALSSLNT